Protein AF-A0A7K1GGU4-F1 (afdb_monomer_lite)

InterPro domains:
  IPR003661 Signal transduction histidine kinase, dimerisation/phosphoacceptor domain [PF00512] (2-58)
  IPR003661 Signal transduction histidine kinase, dimerisation/phosphoacceptor domain [SM00388] (1-66)
  IPR003661 Signal transduction histidine kinase, dimerisation/phosphoacceptor domain [cd00082] (1-57)
  IPR036097 Signal transduction histidine kinase, dimerisation/phosphoacceptor domain superfamily [SSF47384] (2-67)
  IPR050351 Bacteriophytochrome/Sensor protein kinase WalK/GraS-like [PTHR45453] (2-68)

Sequence (76 aa):
TELIQNLAHDLKTPLASIISYSEGLRDGIITKDHEIKESYDILIKQANRLSTLFDDMTHIITLNTGKTYPPELIQL

Structure (mmCIF, N/CA/C/O backbone):
data_AF-A0A7K1GGU4-F1
#
_entry.id   AF-A0A7K1GGU4-F1
#
loop_
_atom_site.group_PDB
_atom_site.id
_atom_site.type_symbol
_atom_site.label_atom_id
_atom_site.label_alt_id
_atom_site.label_comp_id
_atom_site.label_asym_id
_atom_site.label_entity_id
_atom_site.label_seq_id
_atom_site.pdbx_PDB_ins_code
_atom_site.Cartn_x
_atom_site.Cartn_y
_atom_site.Cartn_z
_atom_site.occupancy
_atom_site.B_iso_or_equiv
_atom_site.auth_seq_id
_atom_site.auth_comp_id
_atom_site.auth_asym_id
_atom_site.auth_atom_id
_atom_site.pdbx_PDB_model_num
ATOM 1 N N . THR A 1 1 ? -3.405 5.077 25.142 1.00 70.06 1 THR A N 1
ATOM 2 C CA . THR A 1 1 ? -3.569 3.625 25.361 1.00 70.06 1 THR A CA 1
ATOM 3 C C . THR A 1 1 ? -2.581 2.890 24.481 1.00 70.06 1 THR A C 1
ATOM 5 O O . THR A 1 1 ? -2.352 3.341 23.363 1.00 70.06 1 THR A O 1
ATOM 8 N N . GLU A 1 2 ? -1.995 1.792 24.965 1.00 81.31 2 GLU A N 1
ATOM 9 C CA . GLU A 1 2 ? -1.062 0.941 24.195 1.00 81.31 2 GLU A CA 1
ATOM 10 C C . GLU A 1 2 ? -1.661 0.501 22.847 1.00 81.31 2 GLU A C 1
ATO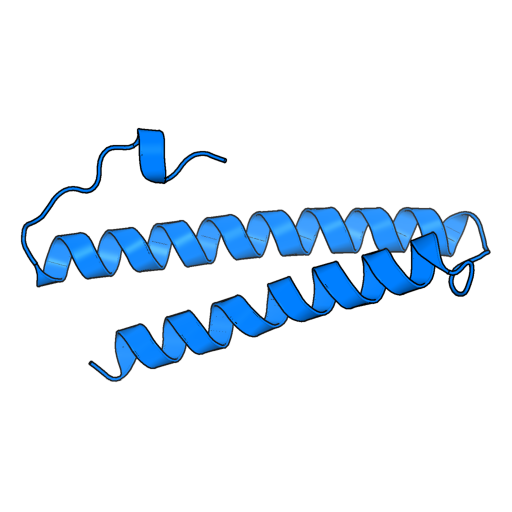M 12 O O . GLU A 1 2 ? -0.970 0.468 21.838 1.00 81.31 2 GLU A O 1
ATOM 17 N N . LEU A 1 3 ? -2.983 0.301 22.792 1.00 81.81 3 LEU A N 1
ATOM 18 C CA . LEU A 1 3 ? -3.727 -0.033 21.574 1.00 81.81 3 LEU A CA 1
ATOM 19 C C . LEU A 1 3 ? -3.551 0.989 20.433 1.00 81.81 3 LEU A C 1
ATOM 21 O O . LEU A 1 3 ? -3.321 0.601 19.293 1.00 81.81 3 LEU A O 1
ATOM 25 N N . ILE A 1 4 ? -3.623 2.292 20.736 1.00 80.94 4 ILE A N 1
ATOM 26 C CA . ILE A 1 4 ? -3.458 3.357 19.728 1.00 80.94 4 ILE A CA 1
ATOM 27 C C . ILE A 1 4 ? -2.007 3.404 19.234 1.00 80.94 4 ILE A C 1
ATOM 29 O O . ILE A 1 4 ? -1.762 3.630 18.052 1.00 80.94 4 ILE A O 1
ATOM 33 N N . GLN A 1 5 ? -1.041 3.179 20.129 1.00 85.44 5 GLN A N 1
ATOM 34 C CA . GLN A 1 5 ? 0.371 3.122 19.752 1.00 85.44 5 GLN A CA 1
ATOM 35 C C . GLN A 1 5 ? 0.655 1.914 18.855 1.00 85.44 5 GLN A C 1
ATOM 37 O O . GLN A 1 5 ? 1.329 2.076 17.841 1.00 85.44 5 GLN A O 1
ATOM 42 N N . ASN A 1 6 ? 0.095 0.744 19.174 1.00 86.56 6 ASN A N 1
ATOM 43 C CA . ASN A 1 6 ? 0.231 -0.461 18.357 1.00 86.56 6 ASN A CA 1
ATOM 44 C C . ASN A 1 6 ? -0.336 -0.248 16.945 1.00 86.56 6 ASN A C 1
ATOM 46 O O . ASN A 1 6 ? 0.374 -0.485 15.972 1.00 86.56 6 ASN A O 1
ATOM 50 N N . LEU A 1 7 ? -1.541 0.323 16.818 1.00 86.19 7 LEU A N 1
ATOM 51 C CA . LEU A 1 7 ? -2.106 0.648 15.502 1.00 86.19 7 LEU A CA 1
ATOM 52 C C . LEU A 1 7 ? -1.255 1.665 14.731 1.00 86.19 7 LEU A C 1
ATOM 54 O O . LEU A 1 7 ? -1.016 1.504 13.536 1.00 86.19 7 LEU A O 1
ATOM 58 N N . ALA A 1 8 ? -0.737 2.694 15.407 1.00 87.56 8 ALA A N 1
ATOM 59 C CA . ALA A 1 8 ? 0.152 3.666 14.776 1.00 87.56 8 ALA A CA 1
ATOM 60 C C . ALA A 1 8 ? 1.468 3.033 14.284 1.00 87.56 8 ALA A C 1
ATOM 62 O O . ALA A 1 8 ? 2.007 3.448 13.256 1.00 87.56 8 ALA A O 1
ATOM 63 N N . HIS A 1 9 ? 1.999 2.036 14.996 1.00 92.12 9 HIS A N 1
ATOM 64 C CA . HIS A 1 9 ? 3.138 1.247 14.529 1.00 92.12 9 HIS A CA 1
ATOM 65 C C . HIS A 1 9 ? 2.779 0.401 13.304 1.00 92.12 9 HIS A C 1
ATOM 67 O O . HIS A 1 9 ? 3.541 0.386 12.334 1.00 92.12 9 HIS A O 1
ATOM 73 N N . ASP A 1 10 ? 1.605 -0.224 13.305 1.00 93.69 10 ASP A N 1
ATOM 74 C CA . ASP A 1 10 ? 1.141 -1.053 12.195 1.00 93.69 10 ASP A CA 1
ATOM 75 C C . ASP A 1 10 ? 0.912 -0.251 10.914 1.00 93.69 10 ASP A C 1
ATOM 77 O O . ASP A 1 10 ? 1.185 -0.775 9.837 1.00 93.69 10 ASP A O 1
ATOM 81 N N . LEU A 1 11 ? 0.517 1.025 11.008 1.00 94.88 11 LEU A N 1
ATOM 82 C CA . LEU A 1 11 ? 0.408 1.946 9.865 1.00 94.88 11 LEU A CA 1
ATOM 83 C C . LEU A 1 11 ? 1.763 2.262 9.209 1.00 94.88 11 LEU A C 1
ATOM 85 O O . LEU A 1 11 ? 1.841 2.434 7.991 1.00 94.88 11 LEU A O 1
ATOM 89 N N . LYS A 1 12 ? 2.855 2.325 9.983 1.00 94.38 12 LYS A N 1
ATOM 90 C CA . LYS A 1 12 ? 4.188 2.665 9.445 1.00 94.38 12 LYS A CA 1
ATOM 91 C C . LYS A 1 12 ? 4.708 1.614 8.471 1.00 94.38 12 LYS A C 1
ATOM 93 O O . LYS A 1 12 ? 5.416 1.958 7.531 1.00 94.38 12 LYS A O 1
ATOM 98 N N . THR A 1 13 ? 4.363 0.349 8.687 1.00 95.88 13 THR A N 1
ATOM 99 C CA . THR A 1 13 ? 4.851 -0.772 7.873 1.00 95.88 13 THR A CA 1
ATOM 100 C C . THR A 1 13 ? 4.368 -0.718 6.413 1.00 95.88 13 THR A C 1
ATOM 102 O O . THR A 1 13 ? 5.219 -0.695 5.520 1.00 95.88 13 THR A O 1
ATOM 105 N N . PRO A 1 14 ? 3.051 -0.663 6.112 1.00 96.50 14 PRO A N 1
ATOM 106 C CA . PRO A 1 14 ? 2.574 -0.510 4.741 1.00 96.50 14 PRO A CA 1
ATOM 107 C C . PRO A 1 14 ? 3.039 0.812 4.126 1.00 96.50 14 PRO A C 1
ATOM 109 O O . PRO A 1 14 ? 3.432 0.813 2.964 1.00 96.50 14 PRO A O 1
ATOM 112 N N . LEU A 1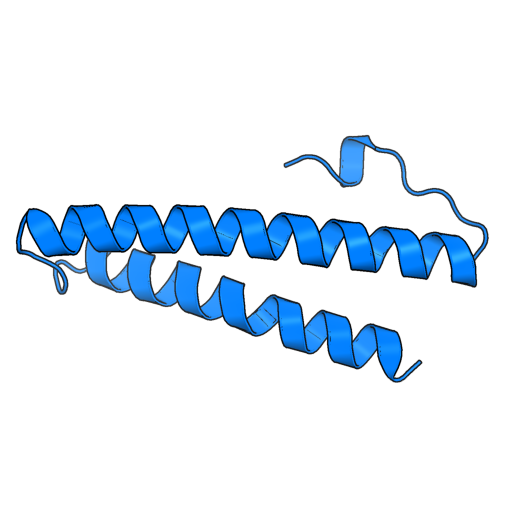 15 ? 3.098 1.907 4.896 1.00 98.00 15 LEU A N 1
ATOM 113 C CA . LEU A 1 15 ? 3.610 3.189 4.404 1.00 98.00 15 LEU A CA 1
ATOM 114 C C . LEU A 1 15 ? 5.078 3.101 3.953 1.00 98.00 15 LEU A C 1
ATOM 116 O O . LEU A 1 15 ? 5.411 3.551 2.859 1.00 98.00 15 LEU A O 1
ATOM 120 N N . ALA A 1 16 ? 5.948 2.486 4.757 1.00 97.94 16 ALA A N 1
ATOM 121 C CA . ALA A 1 16 ? 7.353 2.289 4.403 1.00 97.94 16 ALA A CA 1
ATOM 122 C C . ALA A 1 16 ? 7.505 1.442 3.131 1.00 97.94 16 ALA A C 1
ATOM 124 O O . ALA A 1 16 ? 8.325 1.757 2.271 1.00 97.94 16 ALA A O 1
ATOM 125 N N . SER A 1 17 ? 6.673 0.406 2.976 1.00 98.12 17 SER A N 1
ATOM 126 C CA . SER A 1 17 ? 6.636 -0.393 1.750 1.00 98.12 17 SER A CA 1
ATOM 127 C C . SER A 1 17 ? 6.186 0.440 0.547 1.00 98.12 17 SER A C 1
ATOM 129 O O . SER A 1 17 ? 6.802 0.346 -0.509 1.00 98.12 17 SER A O 1
ATOM 131 N N . ILE A 1 18 ? 5.150 1.274 0.687 1.00 98.69 18 ILE A N 1
ATOM 132 C CA . ILE A 1 18 ? 4.681 2.148 -0.400 1.00 98.69 18 ILE A CA 1
ATOM 133 C C . ILE A 1 18 ? 5.803 3.077 -0.864 1.00 98.69 18 ILE A C 1
ATOM 135 O O . ILE A 1 18 ? 6.061 3.177 -2.062 1.00 98.69 18 ILE A O 1
ATOM 139 N N . ILE A 1 19 ? 6.495 3.717 0.080 1.00 98.56 19 ILE A N 1
ATOM 140 C CA . ILE A 1 19 ? 7.608 4.624 -0.217 1.00 98.56 19 ILE A CA 1
ATOM 141 C C . ILE A 1 19 ? 8.733 3.864 -0.924 1.00 98.56 19 ILE A C 1
ATOM 143 O O . ILE A 1 19 ? 9.122 4.254 -2.019 1.00 98.56 19 ILE A O 1
ATOM 147 N N . SER A 1 20 ? 9.188 2.740 -0.366 1.00 98.38 20 SER A N 1
ATOM 148 C CA . SER A 1 20 ? 10.325 1.987 -0.906 1.00 98.38 20 SER A CA 1
ATOM 149 C C . SER A 1 20 ? 10.094 1.479 -2.333 1.00 98.38 20 SER A C 1
ATOM 151 O O . SER A 1 20 ? 10.973 1.628 -3.182 1.00 98.38 20 SER A O 1
ATOM 153 N N . TYR A 1 21 ? 8.913 0.925 -2.633 1.00 98.50 21 TYR A N 1
ATOM 154 C CA . TYR A 1 21 ? 8.597 0.485 -3.996 1.00 98.50 21 TYR A CA 1
ATOM 155 C C . TYR A 1 21 ? 8.419 1.672 -4.951 1.00 98.50 21 TYR A C 1
ATOM 157 O O . TYR A 1 21 ? 8.854 1.602 -6.099 1.00 98.50 21 TYR A O 1
ATOM 165 N N . SER A 1 22 ? 7.840 2.782 -4.482 1.00 98.69 22 SER A N 1
ATOM 166 C CA . SER A 1 22 ? 7.706 4.004 -5.287 1.00 98.69 22 SER A CA 1
ATOM 167 C C . SER A 1 22 ? 9.065 4.613 -5.638 1.00 98.69 22 SER A C 1
ATOM 169 O O . SER A 1 22 ? 9.273 5.014 -6.780 1.00 98.69 22 SER A O 1
ATOM 171 N N . GLU A 1 23 ? 10.002 4.655 -4.688 1.00 98.62 23 GLU A N 1
ATOM 172 C CA . GLU A 1 23 ? 11.382 5.097 -4.915 1.00 98.62 23 GLU A CA 1
ATOM 173 C C . GLU A 1 23 ? 12.106 4.158 -5.879 1.00 98.62 23 GLU A C 1
ATOM 175 O O . GLU A 1 23 ? 12.687 4.623 -6.854 1.00 98.62 23 GLU A O 1
ATOM 180 N N . GLY A 1 24 ? 11.995 2.840 -5.684 1.00 98.50 24 GLY A N 1
ATOM 181 C CA . GLY A 1 24 ? 12.618 1.858 -6.570 1.00 98.50 24 GLY A CA 1
ATOM 182 C C . GLY A 1 24 ? 12.130 1.945 -8.021 1.00 98.50 24 GLY A C 1
ATOM 183 O O . GLY A 1 24 ? 12.932 1.798 -8.944 1.00 98.50 24 GLY A O 1
ATOM 184 N N . LEU A 1 25 ? 10.840 2.228 -8.230 1.00 98.50 25 LEU A N 1
ATOM 185 C CA . LEU A 1 25 ? 10.266 2.478 -9.555 1.00 98.50 25 LEU A CA 1
ATOM 186 C C . LEU A 1 25 ? 10.720 3.826 -10.135 1.00 98.50 25 LEU A C 1
ATOM 188 O O . LEU A 1 25 ? 11.150 3.884 -11.284 1.00 98.50 25 LEU A O 1
ATOM 192 N N . ARG A 1 26 ? 10.642 4.911 -9.350 1.00 98.31 26 ARG A N 1
ATOM 193 C CA . ARG A 1 26 ? 11.013 6.272 -9.780 1.00 98.31 26 ARG A CA 1
ATOM 194 C C . ARG A 1 26 ? 12.489 6.369 -10.159 1.00 98.31 26 ARG A C 1
ATOM 196 O O . ARG A 1 26 ? 12.821 6.996 -11.160 1.00 98.31 26 ARG A O 1
ATOM 203 N N . ASP A 1 27 ? 13.354 5.758 -9.358 1.00 98.31 27 ASP A N 1
ATOM 204 C CA . ASP A 1 27 ? 14.807 5.869 -9.484 1.00 98.31 27 ASP A CA 1
ATOM 205 C C . ASP A 1 27 ? 15.378 4.854 -10.492 1.00 98.31 27 ASP A C 1
ATOM 207 O O . ASP A 1 27 ? 16.590 4.782 -10.686 1.00 98.31 27 ASP A O 1
ATOM 211 N N . GLY A 1 28 ? 14.513 4.071 -11.152 1.00 97.19 28 GLY A N 1
ATOM 212 C CA . GLY A 1 28 ? 14.917 3.083 -12.151 1.00 97.19 28 GLY A CA 1
ATOM 213 C C . GLY A 1 28 ? 15.719 1.920 -11.564 1.00 97.19 28 GLY A C 1
ATOM 214 O O . GLY A 1 28 ? 16.521 1.316 -12.272 1.00 97.19 28 GLY A O 1
ATOM 215 N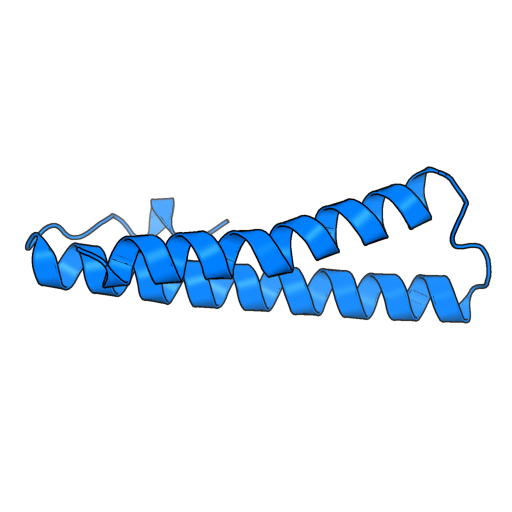 N . ILE A 1 29 ? 15.531 1.609 -10.277 1.00 98.12 29 ILE A N 1
ATOM 216 C CA . ILE A 1 29 ? 16.112 0.421 -9.634 1.00 98.12 29 ILE A CA 1
ATOM 217 C C . ILE A 1 29 ? 15.341 -0.826 -10.086 1.00 98.12 29 ILE A C 1
ATOM 219 O O . ILE A 1 29 ? 15.942 -1.846 -10.425 1.00 98.12 29 ILE A O 1
ATOM 223 N N . ILE A 1 30 ? 14.010 -0.730 -10.130 1.00 97.94 30 ILE A N 1
ATOM 224 C CA . ILE A 1 30 ? 13.120 -1.770 -10.651 1.00 97.94 30 ILE A CA 1
ATOM 225 C C . ILE A 1 30 ? 12.921 -1.517 -12.146 1.00 97.94 30 ILE A C 1
ATOM 227 O O . ILE A 1 30 ? 12.339 -0.507 -12.535 1.00 97.94 30 ILE A O 1
ATOM 231 N N . THR A 1 31 ? 13.422 -2.421 -12.989 1.00 97.06 31 THR A N 1
ATOM 232 C CA . THR A 1 31 ? 13.551 -2.167 -14.440 1.00 97.06 31 THR A CA 1
ATOM 233 C C . THR A 1 31 ? 12.908 -3.217 -15.331 1.00 97.06 31 THR A C 1
ATOM 235 O O . THR A 1 31 ? 12.641 -2.935 -16.496 1.00 97.06 31 THR A O 1
ATOM 238 N N . LYS A 1 32 ? 12.658 -4.431 -14.830 1.00 98.19 32 LYS A N 1
ATOM 239 C CA . LYS A 1 32 ? 12.055 -5.493 -15.639 1.00 98.19 32 LYS A CA 1
ATOM 240 C C . LYS A 1 32 ? 10.537 -5.359 -15.626 1.00 98.19 32 LYS A C 1
ATOM 242 O O . LYS A 1 32 ? 9.950 -5.240 -14.556 1.00 98.19 32 LYS A O 1
ATOM 247 N N . ASP A 1 33 ? 9.897 -5.494 -16.785 1.00 97.19 33 ASP A N 1
ATOM 248 C CA . ASP A 1 33 ? 8.441 -5.324 -16.937 1.00 97.19 33 ASP A CA 1
ATOM 249 C C . ASP A 1 33 ? 7.607 -6.135 -15.929 1.00 97.19 33 ASP A C 1
ATOM 251 O O . ASP A 1 33 ? 6.623 -5.635 -15.383 1.00 97.19 33 ASP A O 1
ATOM 255 N N . HIS A 1 34 ? 8.005 -7.381 -15.644 1.00 97.88 34 HIS A N 1
ATOM 256 C CA . HIS A 1 34 ? 7.306 -8.206 -14.655 1.00 97.88 34 HIS A CA 1
ATOM 257 C C . HIS A 1 34 ? 7.493 -7.692 -13.219 1.00 97.88 34 HIS A C 1
ATOM 259 O O . HIS A 1 34 ? 6.515 -7.618 -12.484 1.00 97.88 34 HIS A O 1
ATOM 265 N N . GLU A 1 35 ? 8.704 -7.265 -12.842 1.00 98.00 35 GLU A N 1
ATOM 266 C CA . GLU A 1 35 ? 8.997 -6.699 -11.515 1.00 98.00 35 GLU A CA 1
ATOM 267 C C . GLU A 1 35 ? 8.287 -5.350 -11.324 1.00 98.00 35 GLU A C 1
ATOM 269 O O . GLU A 1 35 ? 7.813 -5.047 -10.230 1.00 98.00 35 GLU A O 1
ATOM 274 N N . ILE A 1 36 ? 8.156 -4.551 -12.390 1.00 98.38 36 ILE A N 1
ATOM 275 C CA . ILE A 1 36 ? 7.387 -3.300 -12.385 1.00 98.38 36 ILE A CA 1
ATOM 276 C C . ILE A 1 36 ? 5.914 -3.591 -12.086 1.00 98.38 36 ILE A C 1
ATOM 278 O O . ILE A 1 36 ? 5.321 -2.960 -11.210 1.00 98.38 36 ILE A O 1
ATOM 282 N N . LYS A 1 37 ? 5.322 -4.570 -12.779 1.00 98.25 37 LYS A N 1
ATOM 283 C CA . LYS A 1 37 ? 3.927 -4.961 -12.555 1.00 98.25 37 LYS A CA 1
ATOM 284 C C . LYS A 1 37 ? 3.704 -5.483 -11.133 1.00 98.25 37 LYS A C 1
ATOM 286 O O . LYS A 1 37 ? 2.786 -5.023 -10.461 1.00 98.25 37 LYS A O 1
ATOM 291 N N . GLU A 1 38 ? 4.572 -6.371 -10.655 1.00 98.50 38 GLU A N 1
ATOM 292 C CA . GLU A 1 38 ? 4.520 -6.882 -9.279 1.00 98.50 38 GLU A CA 1
ATOM 293 C C . GLU A 1 38 ? 4.670 -5.760 -8.243 1.00 98.50 38 GLU A C 1
ATOM 295 O O . GLU A 1 38 ? 3.971 -5.746 -7.231 1.00 98.50 38 GLU A O 1
ATOM 300 N N . SER A 1 39 ? 5.530 -4.776 -8.512 1.00 98.50 39 SER A N 1
ATOM 301 C CA . SER A 1 39 ? 5.696 -3.605 -7.650 1.00 98.50 39 SER A CA 1
ATOM 302 C C . SER A 1 39 ? 4.408 -2.792 -7.549 1.00 98.50 39 SER A C 1
ATOM 304 O O . SER A 1 39 ? 4.022 -2.410 -6.446 1.00 98.50 39 SER A O 1
ATOM 306 N N . TYR A 1 40 ? 3.693 -2.578 -8.659 1.00 98.62 40 TYR A N 1
ATOM 307 C CA . TYR A 1 40 ? 2.381 -1.926 -8.626 1.00 98.62 40 TYR A CA 1
ATOM 308 C C . TYR A 1 40 ? 1.341 -2.732 -7.843 1.00 98.62 40 TYR A C 1
ATOM 310 O O . TYR A 1 40 ? 0.608 -2.151 -7.041 1.00 98.62 40 TYR A O 1
ATOM 318 N N . ASP A 1 41 ? 1.311 -4.055 -8.001 1.00 98.62 41 ASP A N 1
ATOM 319 C CA . ASP A 1 41 ? 0.408 -4.917 -7.232 1.00 98.62 41 ASP A CA 1
ATOM 320 C C . ASP A 1 41 ? 0.696 -4.819 -5.721 1.00 98.62 41 ASP A C 1
ATOM 322 O O . ASP A 1 41 ? -0.226 -4.752 -4.899 1.00 98.62 41 ASP A O 1
ATOM 326 N N . ILE A 1 42 ? 1.975 -4.739 -5.339 1.00 98.44 42 ILE A N 1
ATOM 327 C CA . ILE A 1 42 ? 2.390 -4.524 -3.949 1.00 98.44 42 ILE A CA 1
ATOM 328 C C . ILE A 1 42 ? 1.964 -3.139 -3.462 1.00 98.44 42 ILE A C 1
ATOM 330 O O . ILE A 1 42 ? 1.380 -3.046 -2.383 1.00 98.44 42 ILE A O 1
ATOM 334 N N . LEU A 1 43 ? 2.201 -2.076 -4.234 1.00 98.75 43 LEU A N 1
ATOM 335 C CA . LEU A 1 43 ? 1.785 -0.715 -3.883 1.00 98.75 43 LEU A CA 1
ATOM 336 C C . LEU A 1 43 ? 0.279 -0.641 -3.607 1.00 98.75 43 LEU A C 1
ATOM 338 O O . LEU A 1 43 ? -0.125 -0.162 -2.546 1.00 98.75 43 LEU A O 1
ATOM 342 N N . ILE A 1 44 ? -0.543 -1.184 -4.508 1.00 98.62 44 ILE A N 1
ATOM 343 C CA . ILE A 1 44 ? -2.006 -1.220 -4.365 1.00 98.62 44 ILE A CA 1
ATOM 344 C C . ILE A 1 44 ? -2.402 -2.013 -3.116 1.00 98.62 44 ILE A C 1
ATOM 346 O O . ILE A 1 44 ? -3.217 -1.558 -2.311 1.00 98.62 44 ILE A O 1
ATOM 350 N N . LYS A 1 45 ? -1.793 -3.184 -2.901 1.00 98.38 45 LYS A N 1
ATOM 351 C CA . LYS A 1 45 ? -2.053 -4.010 -1.716 1.00 98.38 45 LYS A CA 1
ATOM 352 C C . LYS A 1 45 ? -1.736 -3.271 -0.415 1.00 98.38 45 LYS A C 1
ATOM 354 O O . LYS A 1 45 ? -2.512 -3.361 0.536 1.00 98.38 45 LYS A O 1
ATOM 359 N N . GLN A 1 46 ? -0.606 -2.567 -0.346 1.00 98.12 46 GLN A N 1
ATOM 360 C CA . GLN A 1 46 ? -0.212 -1.841 0.863 1.00 98.12 46 GLN A CA 1
ATOM 361 C C . GLN A 1 46 ? -1.063 -0.590 1.084 1.00 98.12 46 GLN A C 1
ATOM 363 O O . GLN A 1 46 ? -1.388 -0.297 2.231 1.00 98.12 46 GLN A O 1
ATOM 368 N N . ALA A 1 47 ? -1.480 0.100 0.019 1.00 98.00 47 ALA A N 1
ATOM 369 C CA . ALA A 1 47 ? -2.413 1.221 0.118 1.00 98.00 47 ALA A CA 1
ATOM 370 C C . ALA A 1 47 ? -3.769 0.770 0.685 1.00 98.00 47 ALA A C 1
ATOM 372 O O . ALA A 1 47 ? -4.253 1.351 1.654 1.00 98.00 47 ALA A O 1
ATOM 373 N N . ASN A 1 48 ? -4.322 -0.336 0.173 1.00 97.12 48 ASN A N 1
ATOM 374 C CA . ASN A 1 48 ? -5.562 -0.917 0.698 1.00 97.12 48 ASN A CA 1
ATOM 375 C C . ASN A 1 48 ? -5.415 -1.344 2.166 1.00 97.12 48 ASN A C 1
ATOM 377 O O . ASN A 1 48 ? -6.282 -1.057 2.986 1.00 97.12 48 ASN A O 1
ATOM 381 N N . ARG A 1 49 ? -4.290 -1.978 2.527 1.00 96.44 49 ARG A N 1
ATOM 382 C CA . ARG A 1 49 ? -4.003 -2.336 3.924 1.00 96.44 49 ARG A CA 1
ATOM 383 C C . ARG A 1 49 ? -3.938 -1.105 4.828 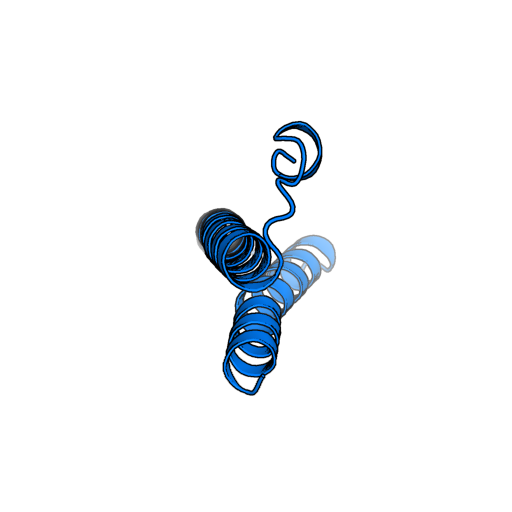1.00 96.44 49 ARG A C 1
ATOM 385 O O . ARG A 1 49 ? -4.439 -1.151 5.948 1.00 96.44 49 ARG A O 1
ATOM 392 N N . LEU A 1 50 ? -3.294 -0.034 4.365 1.00 96.12 50 LEU A N 1
ATOM 393 C CA . LEU A 1 50 ? -3.182 1.214 5.113 1.00 96.12 50 LEU A CA 1
ATOM 394 C C . LEU A 1 50 ? -4.565 1.837 5.347 1.00 96.12 50 LEU A C 1
ATOM 396 O O . LEU A 1 50 ? -4.840 2.258 6.466 1.00 96.12 50 LEU A O 1
ATOM 400 N N . SER A 1 51 ? -5.436 1.822 4.334 1.00 93.81 51 SER A N 1
ATOM 401 C CA . SER A 1 51 ? -6.829 2.270 4.453 1.00 93.81 51 SER A CA 1
ATOM 402 C C . SER A 1 51 ? -7.591 1.475 5.517 1.00 93.81 51 SER A C 1
ATOM 404 O O . SER A 1 51 ? -8.163 2.081 6.415 1.00 93.81 51 SER A O 1
ATOM 406 N N . THR A 1 52 ? -7.511 0.139 5.515 1.00 93.50 52 THR A N 1
ATOM 407 C CA . THR A 1 52 ? -8.176 -0.684 6.544 1.00 93.50 52 THR A CA 1
ATOM 408 C C . THR A 1 52 ? -7.668 -0.387 7.957 1.00 93.50 52 THR A C 1
ATOM 410 O O . THR A 1 52 ? -8.460 -0.213 8.876 1.00 93.50 52 THR A O 1
ATOM 413 N N . LEU A 1 53 ? -6.348 -0.281 8.146 1.00 92.44 53 LEU A N 1
ATOM 414 C CA . LEU A 1 53 ? -5.772 0.044 9.458 1.00 92.44 53 LEU A CA 1
ATOM 415 C C . LEU A 1 53 ? -6.190 1.440 9.946 1.00 92.44 53 LEU A C 1
ATOM 417 O O . LEU A 1 53 ? -6.323 1.666 11.150 1.00 92.44 53 LEU A O 1
ATOM 421 N N . PHE A 1 54 ? -6.375 2.383 9.023 1.00 89.81 54 PHE A N 1
ATOM 422 C CA . PHE A 1 54 ? -6.864 3.717 9.343 1.00 89.81 54 PHE A CA 1
ATOM 423 C C . PHE A 1 54 ? -8.337 3.688 9.778 1.00 89.81 54 PHE A C 1
ATOM 425 O O . PHE A 1 54 ? -8.685 4.292 10.797 1.00 89.81 54 PHE A O 1
ATOM 432 N N . ASP A 1 55 ? -9.183 2.933 9.077 1.00 89.69 55 ASP A N 1
ATOM 433 C CA . ASP A 1 55 ? -10.585 2.724 9.456 1.00 89.69 55 ASP A CA 1
ATOM 434 C C . ASP A 1 55 ? -10.693 2.099 10.856 1.00 89.69 55 ASP A C 1
ATOM 436 O O . ASP A 1 55 ? -11.417 2.608 11.716 1.00 89.69 55 ASP A O 1
ATOM 440 N N . ASP A 1 56 ? -9.888 1.072 11.141 1.00 88.94 56 ASP A N 1
ATOM 441 C CA . ASP A 1 56 ? -9.817 0.448 12.466 1.00 88.94 56 ASP A CA 1
ATOM 442 C C . ASP A 1 56 ? -9.396 1.461 13.547 1.00 88.94 56 ASP A C 1
ATOM 444 O O . ASP A 1 56 ? -9.970 1.509 14.642 1.00 88.94 56 ASP A O 1
ATOM 448 N N . MET A 1 57 ? -8.416 2.321 13.240 1.00 88.50 57 MET A N 1
ATOM 449 C CA . MET A 1 57 ? -7.940 3.360 14.155 1.00 88.50 57 MET A CA 1
ATOM 450 C C . MET A 1 57 ? -9.043 4.355 14.497 1.00 88.50 57 MET A C 1
ATOM 452 O O . MET A 1 57 ? -9.269 4.655 15.672 1.00 88.50 57 MET A O 1
ATOM 456 N N . THR A 1 58 ? -9.731 4.871 13.481 1.00 86.31 58 THR A N 1
ATOM 457 C CA . THR A 1 58 ? -10.798 5.859 13.668 1.00 86.31 58 THR A CA 1
ATOM 458 C C . THR A 1 58 ? -11.973 5.260 14.431 1.00 86.31 58 THR A C 1
ATOM 460 O O . THR A 1 58 ? -12.465 5.892 15.368 1.00 86.31 58 THR A O 1
ATOM 463 N N . HIS A 1 59 ? -12.342 4.010 14.141 1.00 86.56 59 HIS A N 1
ATOM 464 C CA . HIS A 1 59 ? -13.371 3.286 14.879 1.00 86.56 59 HIS A CA 1
ATOM 465 C C . HIS A 1 59 ? -13.037 3.184 16.376 1.00 86.56 59 HIS A C 1
ATOM 467 O O . HIS A 1 59 ? -13.856 3.541 17.229 1.00 86.56 59 HIS A O 1
ATOM 473 N N . ILE A 1 60 ? -11.805 2.790 16.717 1.00 85.38 60 ILE A N 1
ATOM 474 C CA . ILE A 1 60 ? -11.342 2.689 18.109 1.00 85.38 60 ILE A CA 1
ATOM 475 C C . ILE A 1 60 ? -11.346 4.054 18.805 1.00 85.38 60 ILE A C 1
ATOM 477 O O . ILE A 1 60 ? -11.735 4.150 19.974 1.00 85.38 60 ILE A O 1
ATOM 481 N N . ILE A 1 61 ? -10.913 5.120 18.127 1.00 84.94 61 ILE A N 1
ATOM 482 C CA . ILE A 1 61 ? -10.917 6.468 18.710 1.00 84.94 61 ILE A CA 1
ATOM 483 C C . ILE A 1 61 ? -12.357 6.927 18.959 1.00 84.94 61 ILE A C 1
ATOM 485 O O . ILE A 1 61 ? -12.640 7.459 20.035 1.00 84.94 61 ILE A O 1
ATOM 489 N N . THR A 1 62 ? -13.280 6.688 18.026 1.00 85.62 62 THR A N 1
ATOM 490 C CA . THR A 1 62 ? -14.697 7.023 18.203 1.00 85.62 62 THR A CA 1
ATOM 491 C C . THR A 1 62 ? -15.311 6.285 19.389 1.00 85.62 62 THR A C 1
ATOM 493 O O . THR A 1 62 ? -15.953 6.928 20.219 1.00 85.62 62 THR A O 1
ATOM 496 N N . LEU A 1 63 ? -15.049 4.983 19.545 1.00 85.31 63 LEU A N 1
ATOM 497 C CA . LEU A 1 63 ? -15.523 4.212 20.701 1.00 85.31 63 LEU A CA 1
ATOM 498 C C . LEU A 1 63 ? -14.969 4.742 22.034 1.00 85.31 63 LEU A C 1
ATOM 500 O O . LEU A 1 63 ? -15.703 4.818 23.015 1.00 85.31 63 LEU A O 1
ATOM 504 N N . ASN A 1 64 ? -13.691 5.134 22.079 1.00 78.88 64 ASN A N 1
ATOM 505 C CA . ASN A 1 64 ? -13.053 5.612 23.312 1.00 78.88 64 ASN A CA 1
ATOM 506 C C . ASN A 1 64 ? -13.418 7.057 23.683 1.00 78.88 64 ASN A C 1
ATOM 508 O O . ASN A 1 64 ? -13.370 7.419 24.856 1.00 78.88 64 ASN A O 1
ATOM 512 N N . THR A 1 65 ? -13.724 7.906 22.700 1.00 79.06 65 THR A N 1
ATOM 513 C CA . THR A 1 65 ? -13.934 9.349 22.921 1.00 79.06 65 THR A CA 1
ATOM 514 C C . THR A 1 65 ? -15.396 9.777 22.842 1.00 79.06 65 THR A C 1
ATOM 516 O O . THR A 1 65 ? -15.713 10.902 23.228 1.00 79.06 65 THR A O 1
ATOM 519 N N . GLY A 1 66 ? -16.279 8.926 22.305 1.00 74.31 66 GLY A N 1
ATOM 520 C CA . GLY A 1 66 ? -17.660 9.281 21.970 1.00 74.31 66 GLY A CA 1
ATOM 521 C C . GLY A 1 66 ? -17.773 10.309 20.838 1.00 74.31 66 GLY A C 1
ATOM 522 O O . GLY A 1 66 ? -18.866 10.804 20.573 1.00 74.31 66 GLY A O 1
ATOM 523 N N . LYS A 1 67 ? -16.658 10.663 20.179 1.00 68.44 67 LYS A N 1
ATOM 524 C CA . LYS A 1 67 ? -16.623 11.626 19.077 1.00 68.44 67 LYS A CA 1
ATOM 525 C C . LYS A 1 67 ? -16.659 10.893 17.744 1.00 68.44 67 LYS A C 1
ATOM 527 O O . LYS A 1 67 ? -15.771 10.101 17.428 1.00 68.44 67 LYS A O 1
ATOM 532 N N . THR A 1 68 ? -17.683 11.178 16.953 1.00 61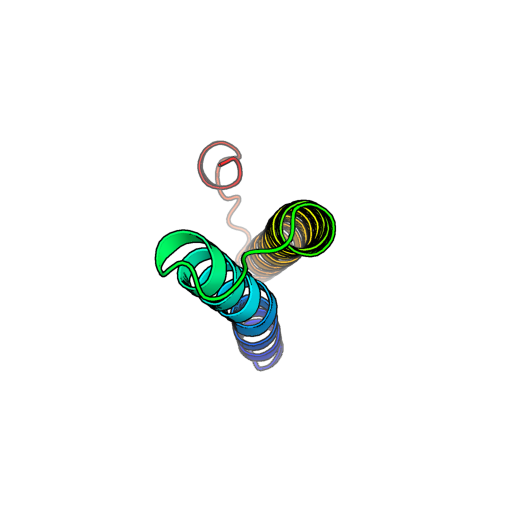.72 68 THR A N 1
ATOM 533 C CA . THR A 1 68 ? -17.783 10.721 15.567 1.00 61.72 68 THR A CA 1
ATOM 534 C C . THR A 1 68 ? -16.933 11.634 14.694 1.00 61.72 68 THR A C 1
ATOM 536 O O . THR A 1 68 ? -17.123 12.851 14.707 1.00 61.72 68 THR A O 1
ATOM 539 N N . TYR A 1 69 ? -15.982 11.062 13.960 1.00 65.69 69 TYR A N 1
ATOM 540 C CA . TYR A 1 69 ? -15.250 11.805 12.940 1.00 65.69 69 TYR A CA 1
ATOM 541 C C . TYR A 1 69 ? -16.065 11.779 11.644 1.00 65.69 69 TYR A C 1
ATOM 543 O O . TYR A 1 69 ? -16.578 10.714 11.291 1.00 65.69 69 TYR A O 1
ATOM 551 N N . PRO A 1 70 ? -16.248 12.927 10.968 1.00 58.56 70 PRO A N 1
ATOM 552 C CA . PRO A 1 70 ? -17.015 12.974 9.734 1.00 58.56 70 PRO A CA 1
ATOM 553 C C . PRO A 1 70 ? -16.421 12.017 8.684 1.00 58.56 70 PRO A C 1
ATOM 555 O O . PRO A 1 70 ? -15.195 11.972 8.544 1.00 58.56 70 PRO A O 1
ATOM 558 N N . PRO A 1 71 ? -17.262 11.282 7.930 1.00 54.12 71 PRO A N 1
ATOM 559 C CA . PRO A 1 71 ? -16.819 10.354 6.886 1.00 54.12 71 PRO A CA 1
ATOM 560 C C . PRO A 1 71 ? -15.906 11.004 5.838 1.00 54.12 71 PRO A C 1
ATOM 562 O O . PRO A 1 71 ? -15.044 10.336 5.276 1.00 54.12 71 PRO A O 1
ATOM 565 N N . GLU A 1 72 ? -16.048 12.317 5.618 1.00 57.28 72 GLU A N 1
ATOM 566 C CA . GLU A 1 72 ? -15.224 13.082 4.674 1.00 57.28 72 GLU A CA 1
ATOM 567 C C . GLU A 1 7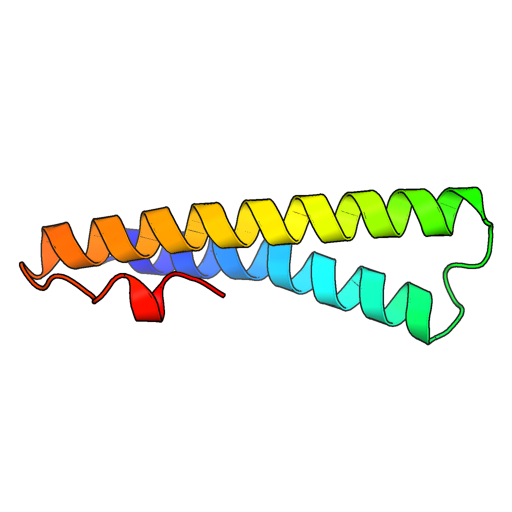2 ? -13.745 13.198 5.089 1.00 57.28 72 GLU A C 1
ATOM 569 O O . GLU A 1 72 ? -12.905 13.515 4.255 1.00 57.28 72 GLU A O 1
ATOM 574 N N . LEU A 1 73 ? -13.404 12.942 6.360 1.00 55.22 73 LEU A N 1
ATOM 575 C CA . LEU A 1 73 ? -12.012 12.869 6.830 1.00 55.22 73 LEU A CA 1
ATOM 576 C C . LEU A 1 73 ? -11.408 11.461 6.694 1.00 55.22 73 LEU A C 1
ATOM 578 O O . LEU A 1 73 ? -10.216 11.293 6.944 1.00 55.22 73 LEU A O 1
ATOM 582 N N . ILE A 1 74 ? -12.230 10.459 6.360 1.00 52.31 74 ILE A N 1
ATOM 583 C CA . ILE A 1 74 ? -11.854 9.038 6.319 1.00 52.31 74 ILE A CA 1
ATOM 584 C C . ILE A 1 74 ? -11.642 8.555 4.878 1.00 52.31 74 ILE A C 1
ATOM 586 O O . ILE A 1 74 ? -10.875 7.627 4.642 1.00 52.31 74 ILE A O 1
ATOM 590 N N . GLN A 1 75 ? -12.257 9.219 3.900 1.00 43.12 75 GLN A N 1
ATOM 591 C CA . GLN A 1 75 ? -12.099 8.891 2.485 1.00 43.12 75 GLN A CA 1
ATOM 592 C C . GLN A 1 75 ? -10.995 9.753 1.856 1.00 43.12 75 GLN A C 1
ATOM 594 O O . GLN A 1 75 ? -11.159 10.965 1.718 1.00 43.12 75 GLN A O 1
ATOM 599 N N . LEU A 1 76 ? -9.878 9.117 1.484 1.00 49.06 76 LEU A N 1
ATOM 600 C CA . LEU A 1 76 ? -8.933 9.631 0.485 1.00 49.06 76 LEU A CA 1
ATOM 601 C C . LEU A 1 76 ? -9.307 9.101 -0.901 1.00 49.06 76 LEU A C 1
ATOM 603 O O . LEU A 1 76 ? -9.629 7.894 -0.991 1.00 49.06 76 LEU A O 1
#

Organism: NCBI:txid2608631

Foldseek 3Di:
DVVLVVLVVVLVVLVVLLVVLVCCVVVCVQPDPVSVVVSVVSNVVSVVVNLVSLVVNQVVCCVVPVDHDDVVVSDD

pLDDT: mean 88.26, std 14.19, range [43.12, 98.75]

Radius of gyration: 15.73 Å; chains: 1; bounding box: 34×21×42 Å

Secondary structure (DSSP, 8-state):
-HHHHHHHHHHHHHHHHHHHHHHHHHTTS--SHHHHHHHHHHHHHHHHHHHHHHHHHHHHHHHHH-PPPPGGGT--